Protein AF-A0A3B8RMS3-F1 (afdb_monomer_lite)

Foldseek 3Di:
DPPPPDDDPPDDPQDPVNVVVPPDPPLWDWDKDWDWDQDPVRDTDIDIDIDTHNDPVCPVVDD

pLDDT: mean 76.28, std 14.97, range [42.97, 93.0]

Radius of gyration: 22.78 Å; chains: 1; bounding box: 53×30×53 Å

Structure (mmCIF, N/CA/C/O backbone):
data_AF-A0A3B8RMS3-F1
#
_entry.id   AF-A0A3B8RMS3-F1
#
loop_
_atom_site.group_PDB
_atom_site.id
_atom_site.type_symbol
_atom_site.label_atom_id
_atom_site.label_alt_id
_atom_site.label_comp_id
_atom_site.label_asym_id
_atom_site.label_entity_id
_atom_site.label_seq_id
_atom_site.pdbx_PDB_ins_code
_atom_site.Cartn_x
_atom_site.Cartn_y
_atom_site.Cartn_z
_atom_site.occupancy
_atom_site.B_iso_or_equiv
_atom_site.auth_seq_id
_atom_site.auth_comp_id
_atom_site.auth_asym_id
_atom_site.auth_atom_id
_atom_site.pdbx_PDB_model_num
ATOM 1 N N . ILE A 1 1 ? 45.117 -29.882 -29.802 1.00 51.00 1 ILE A N 1
ATOM 2 C CA . ILE A 1 1 ? 45.349 -29.307 -28.452 1.00 51.00 1 ILE A CA 1
ATOM 3 C C . ILE A 1 1 ? 44.221 -28.316 -28.199 1.00 51.00 1 ILE A C 1
ATOM 5 O O . ILE A 1 1 ? 44.348 -27.129 -28.448 1.00 51.00 1 ILE A O 1
ATOM 9 N N . SER A 1 2 ? 43.059 -28.881 -27.862 1.00 42.97 2 SER A N 1
ATOM 10 C CA . SER A 1 2 ? 41.751 -28.213 -27.817 1.00 42.97 2 SER A CA 1
ATOM 11 C C . SER A 1 2 ? 41.198 -28.145 -26.387 1.00 42.97 2 SER A C 1
ATOM 13 O O . SER A 1 2 ? 39.994 -28.066 -26.189 1.00 42.97 2 SER A O 1
ATOM 15 N N . GLN A 1 3 ? 42.064 -28.220 -25.378 1.00 50.47 3 GLN A N 1
ATOM 16 C CA . GLN A 1 3 ? 41.680 -28.303 -23.969 1.00 50.47 3 GLN A CA 1
ATOM 17 C C . GLN A 1 3 ? 42.550 -27.338 -23.161 1.00 50.47 3 GLN A C 1
ATOM 19 O O . GLN A 1 3 ? 43.462 -27.735 -22.449 1.00 50.47 3 GLN A O 1
ATOM 24 N N . GLN A 1 4 ? 42.286 -26.046 -23.323 1.00 47.72 4 GLN A N 1
ATOM 25 C CA . GLN A 1 4 ? 42.592 -25.052 -22.291 1.00 47.72 4 GLN A CA 1
ATOM 26 C C . GLN A 1 4 ? 41.439 -24.040 -22.234 1.00 47.72 4 GLN A C 1
ATOM 28 O O . GLN A 1 4 ? 41.600 -22.824 -22.257 1.00 47.72 4 GLN A O 1
ATOM 33 N N . ILE A 1 5 ? 40.231 -24.606 -22.249 1.00 52.31 5 ILE A N 1
ATOM 34 C CA . ILE A 1 5 ? 38.956 -23.948 -22.003 1.00 52.31 5 ILE A CA 1
ATOM 35 C C . ILE A 1 5 ? 38.590 -24.243 -20.541 1.00 52.31 5 ILE A C 1
ATOM 37 O O . ILE A 1 5 ? 38.722 -25.378 -20.098 1.00 52.31 5 ILE A O 1
ATOM 41 N N . LEU A 1 6 ? 38.069 -23.219 -19.857 1.00 50.16 6 LEU A N 1
ATOM 42 C CA . LEU A 1 6 ? 37.410 -23.239 -18.540 1.00 50.16 6 LEU A CA 1
ATOM 43 C C . LEU A 1 6 ? 38.330 -23.309 -17.301 1.00 50.16 6 LEU A C 1
ATOM 45 O O . LEU A 1 6 ? 38.641 -24.379 -16.800 1.00 50.16 6 LEU A O 1
ATOM 49 N N . GLY A 1 7 ? 38.687 -22.139 -16.750 1.00 50.31 7 GLY A N 1
ATOM 50 C CA . GLY A 1 7 ? 39.403 -22.046 -15.469 1.00 50.31 7 GLY A CA 1
ATOM 51 C C . GLY A 1 7 ? 39.029 -20.864 -14.571 1.00 50.31 7 GLY A C 1
ATOM 52 O O . GLY A 1 7 ? 38.768 -21.077 -13.399 1.00 50.31 7 GLY A O 1
ATOM 53 N N . GLU A 1 8 ? 38.941 -19.624 -15.071 1.00 45.19 8 GLU A N 1
ATOM 54 C CA . GLU A 1 8 ? 38.836 -18.454 -14.168 1.00 45.19 8 GLU A CA 1
ATOM 55 C C . GLU A 1 8 ? 37.947 -17.331 -14.728 1.00 45.19 8 GLU A C 1
ATOM 57 O O . GLU A 1 8 ? 38.380 -16.221 -15.035 1.00 45.19 8 GLU A O 1
ATOM 62 N N . LYS A 1 9 ? 36.650 -17.605 -14.890 1.00 51.03 9 LYS A N 1
ATOM 63 C CA . LYS A 1 9 ? 35.640 -16.569 -15.182 1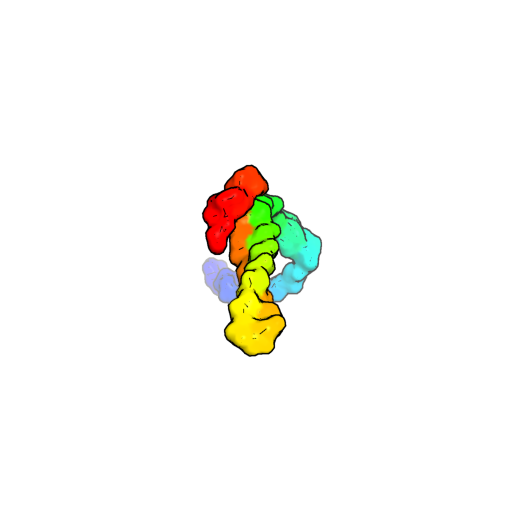.00 51.03 9 LYS A CA 1
ATOM 64 C C . LYS A 1 9 ? 34.562 -16.505 -14.105 1.00 51.03 9 LYS A C 1
ATOM 66 O O . LYS A 1 9 ? 33.386 -16.515 -14.423 1.00 51.03 9 LYS A O 1
ATOM 71 N N . MET A 1 10 ? 34.938 -16.404 -12.839 1.00 62.06 10 MET A N 1
ATOM 72 C CA . MET A 1 10 ? 33.986 -16.149 -11.751 1.00 62.06 10 MET A CA 1
ATOM 73 C C . MET A 1 10 ? 34.752 -15.403 -10.649 1.00 62.06 10 MET A C 1
ATOM 75 O O . MET A 1 10 ? 35.468 -16.028 -9.894 1.00 62.06 10 MET A O 1
ATOM 79 N N . ALA A 1 11 ? 34.778 -14.080 -10.519 1.00 59.00 11 ALA A N 1
ATOM 80 C CA . ALA A 1 11 ? 33.843 -13.052 -10.920 1.00 59.00 11 ALA A CA 1
ATOM 81 C C . ALA A 1 11 ? 34.633 -11.797 -11.320 1.00 59.00 11 ALA A C 1
ATOM 83 O O . ALA A 1 11 ? 35.325 -11.196 -10.500 1.00 59.00 11 ALA A O 1
ATOM 84 N N . LYS A 1 12 ? 34.530 -11.377 -12.586 1.00 65.31 12 LYS A N 1
ATOM 85 C CA . LYS A 1 12 ? 35.032 -10.055 -12.980 1.00 65.31 12 LYS A CA 1
ATOM 86 C C . LYS A 1 12 ? 34.302 -9.015 -12.134 1.00 65.31 12 LYS A C 1
ATOM 88 O O . LYS A 1 12 ? 33.079 -9.101 -12.017 1.00 65.31 12 LYS A O 1
ATOM 93 N N . GLN A 1 13 ? 35.043 -8.074 -11.546 1.00 66.38 13 GLN A N 1
ATOM 94 C CA . GLN A 1 13 ? 34.506 -6.961 -10.765 1.00 66.38 13 GLN A CA 1
ATOM 95 C C . GLN A 1 13 ? 33.476 -6.212 -11.616 1.00 66.38 13 GLN A C 1
ATOM 97 O O . GLN A 1 13 ? 33.809 -5.375 -12.449 1.00 66.38 13 GLN A O 1
ATOM 102 N N . GLN A 1 14 ? 32.211 -6.588 -11.466 1.00 68.00 14 GLN A N 1
ATOM 103 C CA . GLN A 1 14 ? 31.132 -6.021 -12.249 1.00 68.00 14 GLN A CA 1
ATOM 104 C C . GLN A 1 14 ? 30.882 -4.616 -11.715 1.00 68.00 14 GLN A C 1
ATOM 106 O O . GLN A 1 14 ? 30.526 -4.456 -10.542 1.00 68.00 14 GLN A O 1
ATOM 111 N N . SER A 1 15 ? 31.081 -3.605 -12.560 1.00 78.88 15 SER A N 1
ATOM 112 C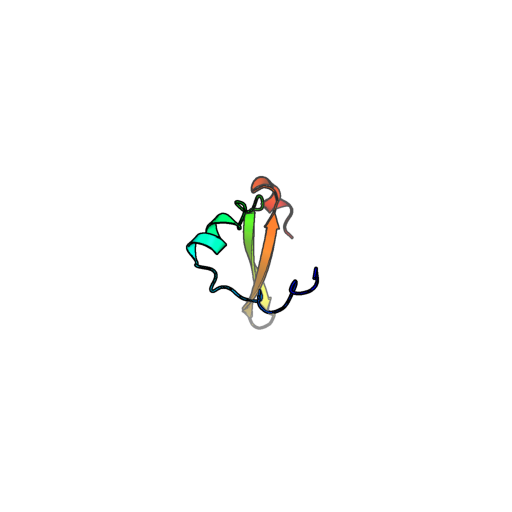 CA . SER A 1 15 ? 30.864 -2.223 -12.151 1.00 78.88 15 SER A CA 1
ATOM 113 C C . SER A 1 15 ? 29.380 -1.986 -11.840 1.00 78.88 15 SER A C 1
ATOM 115 O O . SER A 1 15 ? 28.486 -2.656 -12.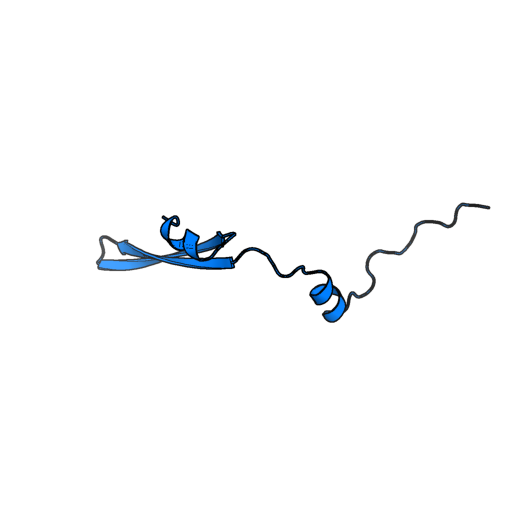374 1.00 78.88 15 SER A O 1
ATOM 117 N N . PHE A 1 16 ? 29.088 -1.019 -10.967 1.00 74.19 16 PHE A N 1
ATOM 118 C CA . PHE A 1 16 ? 27.706 -0.617 -10.680 1.00 74.19 16 PHE A CA 1
ATOM 119 C C . PHE A 1 16 ? 26.961 -0.183 -11.952 1.00 74.19 16 PHE A C 1
ATOM 121 O O . PHE A 1 16 ? 25.771 -0.467 -12.088 1.00 74.19 16 PHE A O 1
ATOM 128 N N . ALA A 1 17 ? 27.673 0.427 -12.906 1.00 73.38 17 ALA A N 1
ATOM 129 C CA . ALA A 1 17 ? 27.129 0.817 -14.201 1.00 73.38 17 ALA A CA 1
ATOM 130 C C . ALA A 1 17 ? 26.683 -0.400 -15.031 1.00 73.38 17 ALA A C 1
ATOM 132 O O . ALA A 1 17 ? 25.617 -0.367 -15.645 1.00 73.38 17 ALA A O 1
ATOM 133 N N . ASP A 1 18 ? 27.440 -1.499 -14.998 1.00 71.88 18 ASP A N 1
ATOM 134 C CA . ASP A 1 18 ? 27.083 -2.734 -15.706 1.00 71.88 18 ASP A CA 1
ATOM 135 C C . ASP A 1 18 ? 25.890 -3.442 -15.049 1.00 71.88 18 ASP A C 1
ATOM 137 O O . ASP A 1 18 ? 25.021 -3.974 -15.738 1.00 71.88 18 ASP A O 1
ATOM 141 N N . LYS A 1 19 ? 25.784 -3.396 -13.713 1.00 71.31 19 LYS A N 1
ATOM 142 C CA . LYS A 1 19 ? 24.610 -3.916 -12.984 1.00 71.31 19 LYS A CA 1
ATOM 143 C C . LYS A 1 19 ? 23.347 -3.104 -13.262 1.00 71.31 19 LYS A C 1
ATOM 145 O O . LYS A 1 19 ? 22.266 -3.681 -13.354 1.00 71.31 19 LYS A O 1
ATOM 150 N N . ALA A 1 20 ? 23.466 -1.784 -13.393 1.00 67.38 20 ALA A N 1
ATOM 151 C CA . ALA A 1 20 ? 22.334 -0.902 -13.666 1.00 67.38 20 ALA A CA 1
ATOM 152 C C . ALA A 1 20 ? 21.745 -1.125 -15.069 1.00 67.38 20 ALA A C 1
ATOM 154 O O . ALA A 1 20 ? 20.529 -1.112 -15.220 1.00 67.38 20 ALA A O 1
ATOM 155 N N . LYS A 1 21 ? 22.587 -1.399 -16.074 1.00 67.88 21 LYS A N 1
ATOM 156 C CA . LYS A 1 21 ? 22.152 -1.660 -17.460 1.00 67.88 21 LYS A CA 1
ATOM 157 C C . LYS A 1 21 ? 21.443 -3.008 -17.637 1.00 67.88 21 LYS A C 1
ATOM 159 O O . LYS A 1 21 ? 20.571 -3.129 -18.489 1.00 67.88 21 LYS A O 1
ATOM 164 N N . VAL A 1 22 ? 21.803 -4.013 -16.834 1.00 66.38 22 VAL A N 1
ATOM 165 C CA . VAL A 1 22 ? 21.190 -5.357 -16.869 1.00 66.38 22 VAL A CA 1
ATOM 166 C C . VAL A 1 22 ? 19.824 -5.387 -16.176 1.00 66.38 22 VAL A C 1
ATOM 168 O O . VAL A 1 22 ? 18.971 -6.208 -16.520 1.00 66.38 22 VAL A O 1
ATOM 171 N N . LYS A 1 2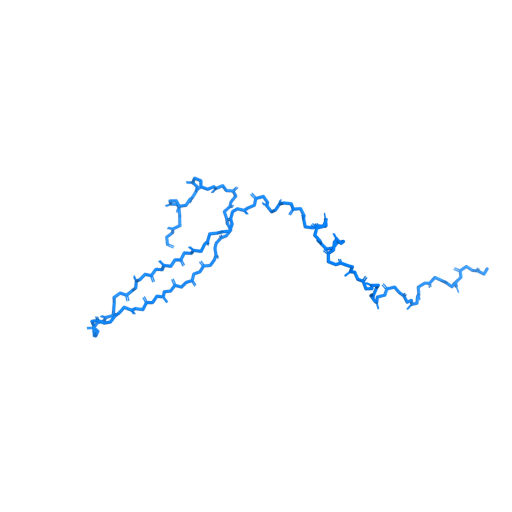3 ? 19.571 -4.474 -15.230 1.00 63.09 23 LYS A N 1
ATOM 172 C CA . LYS A 1 23 ? 18.243 -4.302 -14.641 1.00 63.09 23 LYS A CA 1
ATOM 173 C C . LYS A 1 23 ? 17.325 -3.677 -15.689 1.00 63.09 23 LYS A C 1
ATOM 175 O O . LYS A 1 23 ? 17.260 -2.456 -15.819 1.00 63.09 23 LYS A O 1
ATOM 180 N N . LYS A 1 24 ? 16.606 -4.521 -16.440 1.00 63.19 24 LYS A N 1
ATOM 181 C CA . LYS A 1 24 ? 15.409 -4.091 -17.178 1.00 63.19 24 LYS A CA 1
ATOM 182 C C . LYS A 1 24 ? 14.597 -3.190 -16.247 1.00 63.19 24 LYS A C 1
ATOM 184 O O . LYS A 1 24 ? 14.443 -3.540 -15.077 1.00 63.19 24 LYS A O 1
ATOM 189 N N . LYS A 1 25 ? 14.121 -2.045 -16.754 1.00 62.94 25 LYS A N 1
ATOM 190 C CA . LYS A 1 25 ? 13.129 -1.222 -16.049 1.00 62.94 25 LYS A CA 1
ATOM 191 C C . LYS A 1 25 ? 12.050 -2.189 -15.571 1.00 62.94 25 LYS A C 1
ATOM 193 O O . LYS A 1 25 ? 11.435 -2.844 -16.410 1.00 62.94 25 LYS A O 1
ATOM 198 N N . ASP A 1 26 ? 11.961 -2.386 -14.258 1.00 59.72 26 ASP A N 1
ATOM 199 C CA . ASP A 1 26 ? 11.037 -3.354 -13.679 1.00 59.72 26 ASP A CA 1
ATOM 200 C C . ASP A 1 26 ? 9.647 -2.952 -14.181 1.00 59.72 26 ASP A C 1
ATOM 202 O O . ASP A 1 26 ? 9.236 -1.808 -13.986 1.00 59.72 26 ASP A O 1
ATOM 206 N N . SER A 1 27 ? 8.979 -3.832 -14.932 1.00 69.06 27 SER A N 1
ATOM 207 C CA . SER A 1 27 ? 7.648 -3.535 -15.479 1.00 69.06 27 SER A CA 1
ATOM 208 C C . SER A 1 27 ? 6.595 -3.470 -14.379 1.00 69.06 27 SER A C 1
ATOM 210 O O . SER A 1 27 ? 5.456 -3.119 -14.653 1.00 69.06 27 SER A O 1
ATOM 212 N N . HIS A 1 28 ? 6.975 -3.830 -13.151 1.00 80.25 28 HIS A N 1
ATOM 213 C CA . HIS A 1 28 ? 6.105 -3.873 -11.998 1.00 80.25 28 HIS A CA 1
ATOM 214 C C . HIS A 1 28 ? 6.341 -2.664 -11.096 1.00 80.25 28 HIS A C 1
ATOM 216 O O . HIS A 1 28 ? 7.470 -2.295 -10.757 1.00 80.25 28 HIS A O 1
ATOM 222 N N . VAL A 1 29 ? 5.242 -2.095 -10.626 1.00 85.44 29 VAL A N 1
ATOM 223 C CA . VAL A 1 29 ? 5.212 -1.109 -9.559 1.00 85.44 29 VAL A CA 1
ATOM 224 C C . VAL A 1 29 ? 5.377 -1.837 -8.225 1.00 85.44 29 VAL A C 1
ATOM 226 O O . VAL A 1 29 ? 4.568 -2.687 -7.853 1.00 85.44 29 VAL A O 1
ATOM 229 N N . ASN A 1 30 ? 6.431 -1.501 -7.482 1.00 87.75 30 ASN A N 1
ATOM 230 C CA . ASN A 1 30 ? 6.608 -1.976 -6.111 1.00 87.75 30 ASN A CA 1
ATOM 231 C C . ASN A 1 30 ? 5.831 -1.058 -5.160 1.00 87.75 30 ASN A C 1
ATOM 233 O O . ASN A 1 30 ? 6.164 0.118 -5.019 1.00 87.75 30 ASN A O 1
ATOM 237 N N . VAL A 1 31 ? 4.816 -1.597 -4.489 1.00 89.25 31 VAL A N 1
ATOM 238 C CA . VAL A 1 31 ? 3.966 -0.866 -3.543 1.00 89.25 31 VAL A CA 1
ATOM 239 C C . VAL A 1 31 ? 4.236 -1.359 -2.126 1.00 89.25 31 VAL A C 1
ATOM 241 O O . VAL A 1 31 ? 4.160 -2.557 -1.846 1.00 89.25 31 VAL A O 1
ATOM 244 N N . LYS A 1 32 ? 4.535 -0.427 -1.216 1.00 92.19 32 LYS A N 1
ATOM 245 C CA . LYS A 1 32 ? 4.626 -0.700 0.221 1.00 92.19 32 LYS A CA 1
ATOM 246 C C . LYS A 1 32 ? 3.257 -0.485 0.858 1.00 92.19 32 LYS A C 1
ATOM 248 O O . LYS A 1 32 ? 2.716 0.614 0.812 1.00 92.19 32 LYS A O 1
ATOM 253 N N . VAL A 1 33 ? 2.713 -1.532 1.460 1.00 91.19 33 VAL A N 1
ATOM 254 C CA . VAL A 1 33 ? 1.414 -1.512 2.134 1.00 91.19 33 VAL A CA 1
ATOM 255 C C . VAL A 1 33 ? 1.666 -1.491 3.632 1.00 91.19 33 VAL A C 1
ATOM 257 O O . VAL A 1 33 ? 2.344 -2.379 4.150 1.00 91.19 33 VAL A O 1
ATOM 260 N N . VAL A 1 34 ? 1.126 -0.484 4.318 1.00 93.00 34 VAL A N 1
ATOM 261 C CA . VAL A 1 34 ? 1.238 -0.325 5.773 1.00 93.00 34 VAL A CA 1
ATOM 262 C C . VAL A 1 34 ? -0.164 -0.380 6.366 1.00 93.00 34 VAL A C 1
ATOM 264 O O . VAL A 1 34 ? -0.979 0.509 6.132 1.00 93.00 34 VAL A O 1
ATOM 267 N N . LYS A 1 35 ? -0.457 -1.438 7.124 1.00 91.19 35 LYS A N 1
ATOM 268 C CA . LYS A 1 35 ? -1.754 -1.640 7.776 1.00 91.19 35 LYS A CA 1
ATOM 269 C C . LYS A 1 35 ? -1.642 -1.359 9.265 1.00 91.19 35 LYS A C 1
ATOM 271 O O . LYS A 1 35 ? -0.870 -2.019 9.958 1.00 91.19 35 LYS A O 1
ATOM 276 N N . ALA A 1 36 ? -2.444 -0.422 9.758 1.00 92.25 36 ALA A N 1
ATOM 277 C CA . ALA A 1 36 ? -2.614 -0.201 11.187 1.00 92.25 36 ALA A CA 1
ATOM 278 C C . ALA A 1 36 ? -3.599 -1.229 11.764 1.00 92.25 36 ALA A C 1
ATOM 280 O O . ALA A 1 36 ? -4.690 -1.436 11.234 1.00 92.25 36 ALA A O 1
ATOM 281 N N . ILE A 1 37 ? -3.212 -1.870 12.859 1.00 90.44 37 ILE A N 1
ATOM 282 C CA . ILE A 1 37 ? -4.006 -2.844 13.601 1.00 90.44 37 ILE A CA 1
ATOM 283 C C . ILE A 1 37 ? -4.181 -2.280 15.005 1.00 90.44 37 ILE A C 1
ATOM 285 O O . ILE A 1 37 ? -3.208 -2.138 15.751 1.00 90.44 37 ILE A O 1
ATOM 289 N N . LYS A 1 38 ? -5.422 -1.934 15.356 1.00 91.06 38 LYS A N 1
ATOM 290 C CA . LYS A 1 38 ? -5.770 -1.533 16.719 1.00 91.06 38 LYS A CA 1
ATOM 291 C C . LYS A 1 38 ? -5.706 -2.768 17.608 1.00 91.06 38 LYS A C 1
ATOM 293 O O . LYS A 1 38 ? -6.314 -3.786 17.293 1.00 91.06 38 LYS A O 1
ATOM 298 N N . THR A 1 39 ? -4.948 -2.681 18.688 1.00 87.56 39 THR A N 1
ATOM 299 C CA . THR A 1 39 ? -4.867 -3.743 19.690 1.00 87.56 39 THR A CA 1
ATOM 300 C C . THR A 1 39 ? -5.839 -3.459 20.827 1.00 87.56 39 THR A C 1
ATOM 302 O O . THR A 1 39 ? -6.179 -2.302 21.092 1.00 87.56 39 THR A O 1
ATOM 305 N N . ASP A 1 40 ? -6.252 -4.505 21.536 1.00 86.69 40 ASP A N 1
ATOM 306 C CA . ASP A 1 40 ? -7.225 -4.407 22.634 1.00 86.69 40 ASP A CA 1
ATOM 307 C C . ASP A 1 40 ? -6.747 -3.502 23.779 1.00 86.69 40 ASP A C 1
ATOM 309 O O . ASP A 1 40 ? -7.546 -2.944 24.523 1.00 86.69 40 ASP A O 1
ATOM 313 N N . LYS A 1 41 ? -5.430 -3.285 23.882 1.00 86.88 41 LYS A N 1
ATOM 314 C CA . LYS A 1 41 ? -4.794 -2.408 24.876 1.00 86.88 41 LYS A CA 1
ATOM 315 C C . LYS A 1 41 ? -4.747 -0.932 24.461 1.00 86.88 41 LYS A C 1
ATOM 317 O O . LYS A 1 41 ? -4.026 -0.150 25.071 1.00 86.88 41 LYS A O 1
ATOM 322 N N . GLY A 1 42 ? -5.459 -0.546 23.402 1.00 87.31 42 GLY A N 1
ATOM 323 C CA . GLY A 1 42 ? -5.534 0.841 22.934 1.00 87.31 42 GLY A CA 1
ATOM 324 C C . GLY A 1 42 ? -4.310 1.329 22.152 1.00 87.31 42 GLY A C 1
ATOM 325 O O . GLY A 1 42 ? -4.287 2.484 21.736 1.00 87.31 42 GLY A O 1
ATOM 326 N N . SER A 1 43 ? -3.315 0.473 21.905 1.00 88.25 43 SER A N 1
ATOM 327 C CA . SER A 1 43 ? -2.157 0.797 21.065 1.00 88.25 43 SER A CA 1
ATOM 328 C C . SER A 1 43 ? -2.338 0.309 19.626 1.00 88.25 43 SER A C 1
ATOM 330 O O . SER A 1 43 ? -3.102 -0.625 19.364 1.00 88.25 43 SER A O 1
ATOM 332 N N . TYR A 1 44 ? -1.625 0.929 18.686 1.00 91.62 44 TYR A N 1
ATOM 333 C CA . TYR A 1 44 ? -1.622 0.543 17.274 1.00 91.62 44 TYR A CA 1
ATOM 334 C C . TYR A 1 44 ? -0.339 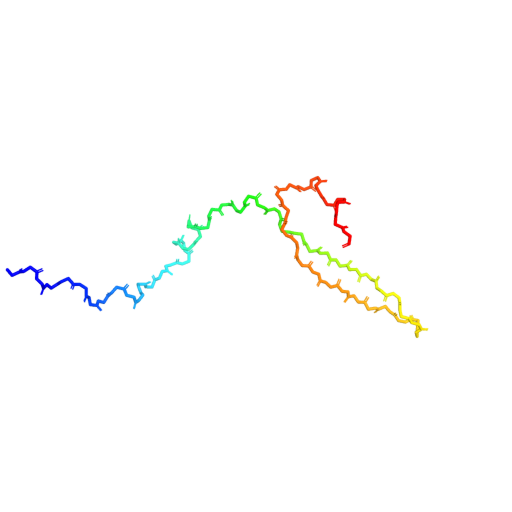-0.211 16.932 1.00 91.62 44 TYR A C 1
ATOM 336 O O . TYR A 1 44 ? 0.762 0.241 17.242 1.00 91.62 44 TYR A O 1
ATOM 344 N N . LYS A 1 45 ? -0.482 -1.357 16.266 1.00 91.88 45 LYS A N 1
ATOM 345 C CA . LYS A 1 45 ? 0.624 -2.062 15.610 1.00 91.88 45 LYS A CA 1
ATOM 346 C C . LYS A 1 45 ? 0.538 -1.844 14.109 1.00 91.88 45 LYS A C 1
ATOM 348 O O . LYS A 1 45 ? -0.557 -1.819 13.557 1.00 91.88 45 LYS A O 1
ATOM 353 N N . PHE A 1 46 ? 1.681 -1.735 13.449 1.00 92.88 46 PHE A N 1
ATOM 354 C CA . PHE A 1 46 ? 1.744 -1.589 12.000 1.00 92.88 46 PHE A CA 1
ATOM 355 C C . PHE A 1 46 ? 2.308 -2.865 11.385 1.00 92.88 46 PHE A C 1
ATOM 357 O O . PHE A 1 46 ? 3.351 -3.356 11.810 1.00 92.88 46 PHE A O 1
ATOM 364 N N . SER A 1 47 ? 1.591 -3.422 10.413 1.00 90.88 47 SER A N 1
ATOM 365 C CA . SER A 1 47 ? 2.058 -4.540 9.597 1.00 90.88 47 SER A CA 1
ATOM 366 C C . SER A 1 47 ? 2.426 -4.012 8.219 1.00 90.88 47 SER A C 1
ATOM 368 O O . SER A 1 47 ? 1.606 -3.377 7.553 1.00 90.88 47 SER A O 1
ATOM 370 N N . GLU A 1 48 ? 3.669 -4.252 7.812 1.00 92.56 48 GLU A N 1
ATOM 371 C CA . GLU A 1 48 ? 4.219 -3.769 6.551 1.00 92.56 48 GLU A CA 1
ATOM 372 C C . GLU A 1 48 ? 4.461 -4.945 5.604 1.00 92.56 48 GLU A C 1
ATOM 374 O O . GLU A 1 48 ? 5.073 -5.943 5.987 1.00 92.56 48 GLU A O 1
ATOM 379 N N . ARG A 1 49 ? 4.010 -4.825 4.350 1.00 91.44 49 ARG A N 1
ATOM 380 C CA . ARG A 1 49 ? 4.378 -5.764 3.281 1.00 91.44 49 ARG A CA 1
ATOM 381 C C . ARG A 1 49 ? 4.687 -5.031 1.984 1.00 91.44 49 ARG A C 1
ATOM 383 O O . ARG A 1 49 ? 4.132 -3.968 1.716 1.00 91.44 49 ARG A O 1
ATOM 390 N N . PHE A 1 50 ? 5.529 -5.635 1.155 1.00 91.31 50 PHE A N 1
ATOM 391 C CA . PHE A 1 50 ? 5.799 -5.161 -0.200 1.00 91.31 50 PHE A CA 1
ATOM 392 C C . PHE A 1 50 ? 5.073 -6.046 -1.208 1.00 91.31 50 PHE A C 1
ATOM 394 O O . PHE A 1 50 ? 5.141 -7.271 -1.128 1.00 91.31 50 PHE A O 1
ATOM 401 N N . VAL A 1 51 ? 4.368 -5.419 -2.146 1.00 89.25 51 VAL A N 1
ATOM 402 C CA . VAL A 1 51 ? 3.632 -6.095 -3.218 1.00 89.25 51 VAL A CA 1
ATOM 403 C C . VAL A 1 51 ? 4.142 -5.579 -4.552 1.00 89.25 51 VAL A C 1
ATOM 405 O O . VAL A 1 51 ? 4.324 -4.376 -4.730 1.00 89.25 51 VAL A O 1
ATOM 408 N N . LYS A 1 52 ? 4.360 -6.496 -5.492 1.00 89.12 52 LYS A N 1
ATOM 409 C CA . LYS A 1 52 ? 4.618 -6.160 -6.891 1.00 89.12 52 LYS A CA 1
ATOM 410 C C . LYS A 1 52 ? 3.294 -6.153 -7.637 1.00 89.12 52 LYS A C 1
ATOM 412 O O . LYS A 1 52 ? 2.570 -7.143 -7.587 1.00 89.12 52 LYS A O 1
ATOM 417 N N . LEU A 1 53 ? 2.985 -5.047 -8.297 1.00 86.06 53 LEU A N 1
ATOM 418 C CA . LEU A 1 53 ? 1.831 -4.917 -9.177 1.00 86.06 53 LEU A CA 1
ATOM 419 C C . LEU A 1 53 ? 2.310 -4.694 -10.603 1.00 86.06 53 LEU A C 1
ATOM 421 O O . LEU A 1 53 ? 3.242 -3.929 -10.806 1.00 86.06 53 LEU A O 1
ATOM 425 N N . ASP A 1 54 ? 1.648 -5.286 -11.591 1.00 85.50 54 ASP A N 1
ATOM 426 C CA . ASP A 1 54 ? 1.945 -4.975 -12.999 1.00 85.50 54 ASP A CA 1
ATOM 427 C C . ASP A 1 54 ? 1.553 -3.540 -13.370 1.00 85.50 54 ASP A C 1
ATOM 429 O O . ASP A 1 54 ? 2.135 -2.948 -14.268 1.00 85.50 54 ASP A O 1
ATOM 433 N N . ASP A 1 55 ? 0.542 -2.993 -12.691 1.00 82.69 55 ASP A N 1
ATOM 434 C CA . ASP A 1 55 ? -0.023 -1.682 -12.984 1.00 82.69 55 ASP A CA 1
ATOM 435 C C . ASP A 1 55 ? -0.555 -1.011 -11.709 1.00 82.69 55 ASP A C 1
ATOM 437 O O . ASP A 1 55 ? -1.061 -1.676 -10.796 1.00 82.69 55 ASP A O 1
ATOM 441 N N . ILE A 1 56 ? -0.445 0.317 -11.650 1.00 83.12 56 ILE A N 1
ATOM 442 C CA . ILE A 1 56 ? -0.827 1.110 -10.478 1.00 83.12 56 ILE A CA 1
ATOM 443 C C . ILE A 1 56 ? -2.339 1.101 -10.227 1.00 83.12 56 ILE A C 1
ATOM 445 O O . ILE A 1 56 ? -2.758 1.157 -9.073 1.00 83.12 56 ILE A O 1
ATOM 449 N N . SER A 1 57 ? -3.185 0.964 -11.250 1.00 86.06 57 SER A N 1
ATOM 450 C CA . SER A 1 57 ? -4.640 0.933 -11.065 1.00 86.06 57 SER A CA 1
ATOM 451 C C . SER A 1 57 ? -5.108 -0.297 -10.279 1.00 86.06 57 SER A C 1
ATOM 453 O O . SER A 1 57 ? -6.199 -0.282 -9.709 1.00 86.06 57 SER A O 1
ATOM 455 N N . LYS A 1 58 ? -4.274 -1.341 -10.159 1.00 84.31 58 LYS A N 1
ATOM 456 C CA . LYS A 1 58 ? -4.581 -2.557 -9.387 1.00 84.31 58 LYS A CA 1
ATOM 457 C C . LYS A 1 58 ? -4.427 -2.394 -7.867 1.00 84.31 58 LYS A C 1
ATOM 459 O O . LYS A 1 58 ? -4.700 -3.350 -7.141 1.00 84.31 58 LYS A O 1
ATOM 464 N N . VAL A 1 59 ? -4.036 -1.226 -7.346 1.00 85.12 59 VAL A N 1
ATOM 465 C CA . VAL A 1 59 ? -3.873 -1.006 -5.888 1.00 85.12 59 VAL A CA 1
ATOM 466 C C . VAL A 1 59 ? -5.131 -1.309 -5.072 1.00 85.12 59 VAL A C 1
ATOM 468 O O . VAL A 1 59 ? -5.024 -1.751 -3.933 1.00 85.12 59 VAL A O 1
ATOM 471 N N . THR A 1 60 ? -6.318 -1.153 -5.657 1.00 85.50 60 THR A N 1
ATOM 472 C CA . THR A 1 60 ? -7.609 -1.451 -5.011 1.00 85.50 60 THR A CA 1
ATOM 473 C C . THR A 1 60 ? -7.844 -2.943 -4.770 1.00 85.50 60 THR A C 1
ATOM 475 O O . THR A 1 60 ? -8.691 -3.310 -3.961 1.00 85.50 60 THR A O 1
ATOM 478 N N . THR A 1 61 ? -7.083 -3.817 -5.434 1.00 82.69 61 THR A N 1
ATOM 479 C CA . THR A 1 61 ? -7.149 -5.273 -5.229 1.00 82.69 61 THR A CA 1
ATOM 480 C C . THR A 1 61 ? -6.304 -5.749 -4.040 1.00 82.69 61 THR A C 1
ATOM 482 O O . THR A 1 61 ? -6.404 -6.907 -3.631 1.00 82.69 61 THR A O 1
ATOM 485 N N . ILE A 1 62 ? -5.487 -4.866 -3.448 1.00 82.38 62 ILE A N 1
ATOM 486 C CA . ILE A 1 62 ? -4.656 -5.169 -2.281 1.00 82.38 62 ILE A CA 1
ATOM 487 C C . ILE A 1 62 ? -5.531 -5.152 -1.013 1.00 82.38 62 ILE A C 1
ATOM 489 O O . ILE A 1 62 ? -5.969 -4.094 -0.572 1.00 82.38 62 ILE A O 1
ATOM 493 N N . LYS A 1 63 ? -5.742 -6.331 -0.410 1.00 69.25 63 LYS A N 1
ATOM 494 C CA . LYS A 1 63 ? -6.359 -6.517 0.922 1.00 69.25 63 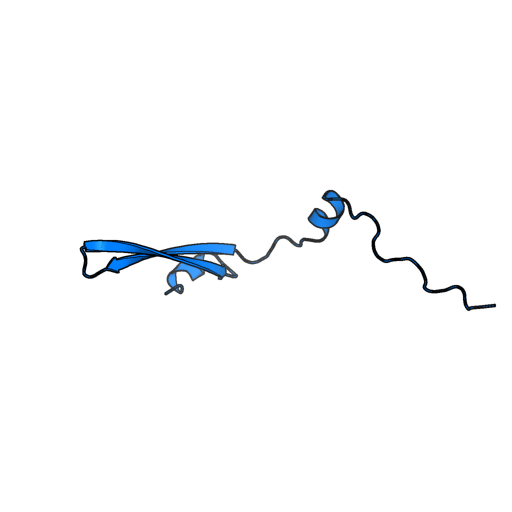LYS A CA 1
ATOM 495 C C . LYS A 1 63 ? -5.338 -6.593 2.062 1.00 69.25 63 LYS A C 1
ATOM 497 O O . LYS A 1 63 ? -4.237 -7.167 1.836 1.00 69.25 63 LYS A O 1
#

Sequence (63 aa):
ISQQILGEKMAKQQSFADKAKVKKKDSHVNVKVVKAIKTDKGSYKFSERFVKLDDISKVTTIK

Secondary structure (DSSP, 8-state):
------S--S-----HHHHHHHS---SSEEEEEEEEEE-TTS-EEEEEEEEEESSGGGGGG--